Protein AF-A0A8T6WKJ9-F1 (afdb_monomer)

Solvent-accessible surface area (backbone atoms only — not comparable to full-atom values): 6760 Å² total; per-residue (Å²): 108,43,67,58,56,57,62,33,67,83,45,94,56,32,19,54,50,51,50,52,50,39,47,75,71,76,42,53,68,68,57,49,19,66,74,45,70,45,56,53,70,58,52,50,31,31,44,68,59,74,44,85,86,67,56,70,67,55,54,50,38,53,44,54,37,44,31,46,75,72,66,48,67,86,74,45,65,45,78,47,57,36,43,56,77,60,51,76,73,53,68,67,54,47,80,55,96,92,37,70,30,39,49,45,83,42,72,26,91,50,72,67,62,51,74,108

Nearest PDB structures (foldseek):
  3zkc-assembly1_B  TM=9.471E-01  e=1.245E-01  Bacillus subtilis subsp. subtilis str. 168
  3zkc-assembly1_A  TM=9.322E-01  e=1.871E-01  Bacillus subtilis subsp. subtilis str. 168
  3qq6-assembly1_A  TM=8.229E-01  e=1.046E-01  Bacillus subtilis
  6h4c-assembly1_D  TM=7.882E-01  e=1.011E+00  Staphylococcus aureus
  2o38-assembly1_A  TM=7.542E-01  e=2.033E+00  Rhodopseudomonas palustris CGA009

Structure (mmCIF, N/CA/C/O backbone):
data_AF-A0A8T6WKJ9-F1
#
_entry.id   AF-A0A8T6WKJ9-F1
#
loop_
_atom_site.group_PDB
_atom_site.id
_atom_site.type_symbol
_atom_site.label_atom_id
_atom_site.label_alt_id
_atom_site.label_comp_id
_atom_site.label_asym_id
_atom_site.label_entity_id
_atom_site.label_seq_id
_atom_site.pdbx_PDB_ins_code
_atom_site.Cartn_x
_atom_site.Cartn_y
_atom_site.Cartn_z
_atom_site.occupancy
_atom_site.B_iso_or_equiv
_atom_site.auth_seq_id
_atom_site.auth_comp_id
_atom_site.auth_asym_id
_atom_site.auth_atom_id
_atom_site.pdbx_PDB_model_num
ATOM 1 N N . MET A 1 1 ? -7.556 8.147 -4.471 1.00 85.75 1 MET A N 1
ATOM 2 C CA . MET A 1 1 ? -7.350 8.474 -3.043 1.00 85.75 1 MET A CA 1
ATOM 3 C C . MET A 1 1 ? -6.010 7.949 -2.550 1.00 85.75 1 MET A C 1
ATOM 5 O O . MET A 1 1 ? -5.334 8.668 -1.827 1.00 85.75 1 MET A O 1
ATOM 9 N N . TRP A 1 2 ? -5.566 6.763 -2.982 1.00 91.75 2 TRP A N 1
ATOM 10 C CA . TRP A 1 2 ? -4.287 6.174 -2.560 1.00 91.75 2 TRP A CA 1
ATOM 11 C C . TRP A 1 2 ? -3.055 7.071 -2.795 1.00 91.75 2 TRP A C 1
ATOM 13 O O . TRP A 1 2 ? -2.131 7.050 -1.986 1.00 91.75 2 TRP A O 1
ATOM 23 N N . LEU A 1 3 ? -3.033 7.865 -3.877 1.00 90.00 3 LEU A N 1
ATOM 24 C CA . LEU A 1 3 ? -1.946 8.815 -4.162 1.00 90.00 3 LEU A CA 1
ATOM 25 C C . LEU A 1 3 ? -1.867 9.932 -3.121 1.00 90.00 3 LEU A C 1
ATOM 27 O O . LEU A 1 3 ? -0.773 10.280 -2.692 1.00 90.00 3 LEU A O 1
ATOM 31 N N . GLU A 1 4 ? -3.012 10.480 -2.713 1.00 91.12 4 GLU A N 1
ATOM 32 C CA . GLU A 1 4 ? -3.063 11.504 -1.667 1.00 91.12 4 GLU A CA 1
ATOM 33 C C . GLU A 1 4 ? -2.629 10.903 -0.331 1.00 91.12 4 GLU A C 1
ATOM 35 O O . GLU A 1 4 ? -1.714 11.420 0.302 1.00 91.12 4 GLU A O 1
ATOM 40 N N . LEU A 1 5 ? -3.151 9.727 0.025 1.00 92.88 5 LEU A N 1
ATOM 41 C CA . LEU A 1 5 ? -2.745 9.024 1.241 1.00 92.88 5 LEU A CA 1
ATOM 42 C C . LEU A 1 5 ? -1.228 8.742 1.282 1.00 92.88 5 LEU A C 1
ATOM 44 O O . LEU A 1 5 ? -0.598 8.884 2.328 1.00 92.88 5 LEU A O 1
ATOM 48 N N . LEU A 1 6 ? -0.622 8.394 0.140 1.00 91.75 6 LEU A N 1
ATOM 49 C CA . LEU A 1 6 ? 0.828 8.215 0.024 1.00 91.75 6 LEU A CA 1
ATOM 50 C C . LEU A 1 6 ? 1.597 9.532 0.205 1.00 91.75 6 LEU A C 1
ATOM 52 O O . LEU A 1 6 ? 2.641 9.533 0.845 1.00 91.75 6 LEU A O 1
ATOM 56 N N . LYS A 1 7 ? 1.103 10.660 -0.318 1.00 90.38 7 LYS A N 1
ATOM 57 C CA . LYS A 1 7 ? 1.730 11.975 -0.084 1.00 90.38 7 LYS A CA 1
ATOM 58 C C . LYS A 1 7 ? 1.700 12.349 1.400 1.00 90.38 7 LYS A C 1
ATOM 60 O O . LYS A 1 7 ? 2.698 12.825 1.936 1.00 90.38 7 LYS A O 1
ATOM 65 N N . TYR A 1 8 ? 0.581 12.084 2.073 1.00 90.06 8 TYR A N 1
ATOM 66 C CA . TYR A 1 8 ? 0.409 12.368 3.497 1.00 90.06 8 TYR A CA 1
ATOM 67 C C . TYR A 1 8 ? 1.243 11.465 4.409 1.00 90.06 8 TYR A C 1
ATOM 69 O O . TYR A 1 8 ? 1.439 11.826 5.568 1.00 90.06 8 TYR A O 1
ATOM 77 N N . SER A 1 9 ? 1.807 10.353 3.920 1.00 87.38 9 SER A N 1
ATOM 78 C CA . SER A 1 9 ? 2.663 9.483 4.741 1.00 87.38 9 SER A CA 1
ATOM 79 C C . SER A 1 9 ? 3.963 10.148 5.205 1.00 87.38 9 SER A C 1
ATOM 81 O O . SER A 1 9 ? 4.653 9.596 6.053 1.00 87.38 9 SER A O 1
ATOM 83 N N . LEU A 1 10 ? 4.323 11.301 4.633 1.00 83.31 10 LEU A N 1
ATOM 84 C CA . LEU A 1 10 ? 5.471 12.121 5.040 1.00 83.31 10 LEU A CA 1
ATOM 85 C C . LEU A 1 10 ? 5.072 13.285 5.965 1.00 83.31 10 LEU A C 1
ATOM 87 O O . LEU A 1 10 ? 5.918 14.093 6.339 1.00 83.31 10 LEU A O 1
ATOM 91 N N . SER A 1 11 ? 3.786 13.394 6.302 1.00 84.00 11 SER A N 1
ATOM 92 C CA . SER A 1 11 ? 3.219 14.468 7.117 1.00 84.00 11 SER A CA 1
ATOM 93 C C . SER A 1 11 ? 2.813 13.967 8.500 1.00 84.00 11 SER A C 1
ATOM 95 O O . SER A 1 11 ? 2.544 12.782 8.697 1.00 84.00 11 SER A O 1
ATOM 97 N N . GLU A 1 12 ? 2.679 14.886 9.454 1.00 82.06 12 GLU A N 1
ATOM 98 C CA . GLU A 1 12 ? 2.176 14.557 10.793 1.00 82.06 12 GLU A CA 1
ATOM 99 C C . GLU A 1 12 ? 0.685 14.177 10.822 1.00 82.06 12 GLU A C 1
ATOM 101 O O . GLU A 1 12 ? 0.220 13.631 11.818 1.00 82.06 12 GLU A O 1
ATOM 106 N N . ASN A 1 13 ? -0.051 14.422 9.731 1.00 86.56 13 ASN A N 1
ATOM 107 C CA . ASN A 1 13 ? -1.504 14.245 9.653 1.00 86.56 13 ASN A CA 1
ATOM 108 C C . ASN A 1 13 ? -1.920 12.937 8.961 1.00 86.56 13 ASN A C 1
ATOM 110 O O . ASN A 1 13 ? -3.078 12.777 8.578 1.0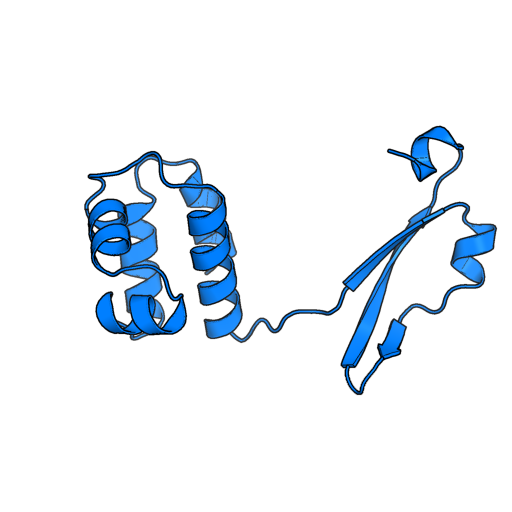0 86.56 13 ASN A O 1
ATOM 114 N N . PHE A 1 14 ? -0.997 11.984 8.792 1.00 92.25 14 PHE A N 1
ATOM 115 C CA . PHE A 1 14 ? -1.291 10.718 8.114 1.00 92.25 14 PHE A CA 1
ATOM 116 C C . PHE A 1 14 ? -2.453 9.945 8.756 1.00 92.25 14 P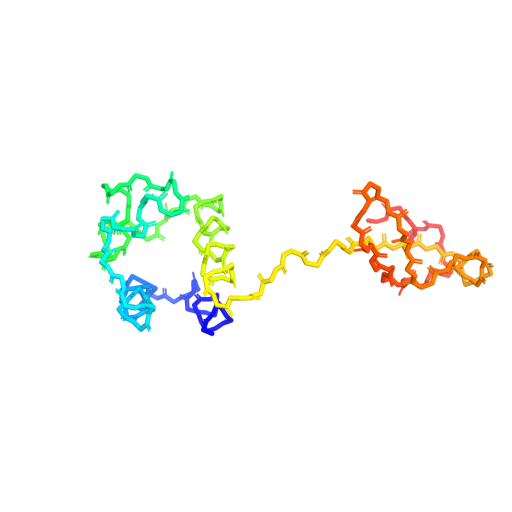HE A C 1
ATOM 118 O O . PHE A 1 14 ? -3.281 9.385 8.041 1.00 92.25 14 PHE A O 1
ATOM 125 N N . GLY A 1 15 ? -2.538 9.918 10.091 1.00 93.31 15 GLY A N 1
ATOM 126 C CA . GLY A 1 15 ? -3.601 9.206 10.803 1.00 93.31 15 GLY A CA 1
ATOM 127 C C . GLY A 1 15 ? -5.001 9.750 10.508 1.00 93.31 15 GLY A C 1
ATOM 128 O O . GLY A 1 15 ? -5.944 8.975 10.329 1.00 93.31 15 GLY A O 1
ATOM 129 N N . GLU A 1 16 ? -5.127 11.073 10.400 1.00 93.38 16 GLU A N 1
ATOM 130 C CA . GLU A 1 16 ? -6.385 11.748 10.074 1.00 93.38 16 GLU A CA 1
ATOM 131 C C . GLU A 1 16 ? -6.786 11.494 8.619 1.00 93.38 16 GLU A C 1
ATOM 133 O O . GLU A 1 16 ? -7.907 11.050 8.364 1.00 93.38 16 GLU A O 1
ATOM 138 N N . GLU A 1 17 ? -5.847 11.638 7.680 1.00 95.31 17 GLU A N 1
ATOM 139 C CA . GLU A 1 17 ? -6.100 11.342 6.264 1.00 95.31 17 GLU A CA 1
ATOM 140 C C . GLU A 1 17 ? -6.468 9.865 6.056 1.00 95.31 17 GLU A C 1
ATOM 142 O O . GLU A 1 17 ? -7.386 9.545 5.300 1.00 95.31 17 GLU A O 1
ATOM 147 N N . LEU A 1 18 ? -5.816 8.938 6.769 1.00 95.69 18 LEU A N 1
ATOM 148 C CA . LEU A 1 18 ? -6.176 7.520 6.737 1.00 95.69 18 LEU A CA 1
ATOM 149 C C . LEU A 1 18 ? -7.615 7.301 7.218 1.00 95.69 18 LEU A C 1
ATOM 151 O O . LEU A 1 18 ? -8.360 6.534 6.606 1.00 95.69 18 LEU A O 1
ATOM 155 N N . LYS A 1 19 ? -8.027 7.978 8.294 1.00 95.62 19 LYS A N 1
ATOM 156 C CA . LYS A 1 19 ? -9.389 7.887 8.831 1.00 95.62 19 LYS A CA 1
ATOM 157 C C . LYS A 1 19 ? -10.424 8.408 7.839 1.00 95.62 19 LYS A C 1
ATOM 159 O O . LYS A 1 19 ? -11.440 7.746 7.625 1.00 95.62 19 LYS A O 1
ATOM 164 N N . GLU A 1 20 ? -10.166 9.556 7.220 1.00 95.69 20 GLU A N 1
ATOM 165 C CA . GLU A 1 20 ? -11.034 10.102 6.177 1.00 95.69 20 GLU A CA 1
ATOM 166 C C . GLU A 1 20 ? -11.100 9.184 4.958 1.00 95.69 20 GLU A C 1
ATOM 168 O O . GLU A 1 20 ? -12.185 8.919 4.444 1.00 95.69 20 GLU A O 1
ATOM 173 N N . CYS A 1 21 ? -9.958 8.652 4.520 1.00 96.50 21 CYS A N 1
ATOM 174 C C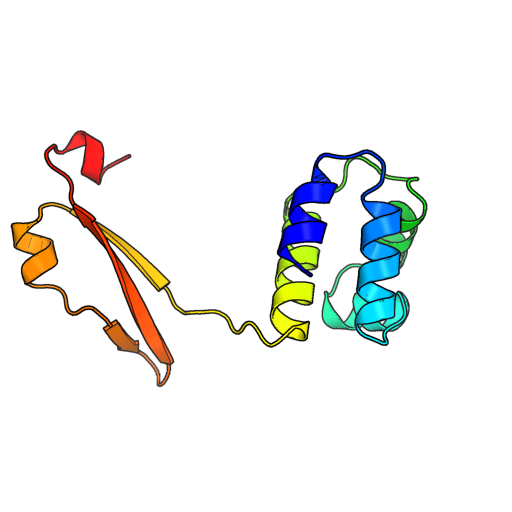A . CYS A 1 21 ? -9.878 7.719 3.405 1.00 96.50 21 CYS A CA 1
ATOM 175 C C . CYS A 1 21 ? -10.729 6.467 3.662 1.00 96.50 21 CYS A C 1
ATOM 177 O O . CYS A 1 21 ? -11.504 6.069 2.795 1.00 96.50 21 CYS A O 1
ATOM 179 N N . ILE A 1 22 ? -10.633 5.877 4.858 1.00 96.88 22 ILE A N 1
ATOM 180 C CA . ILE A 1 22 ? -11.458 4.731 5.274 1.00 96.88 22 ILE A CA 1
ATOM 181 C C . ILE A 1 22 ? -12.952 5.098 5.243 1.00 96.88 22 ILE A C 1
ATOM 183 O O . ILE A 1 22 ? -13.758 4.340 4.704 1.00 96.88 22 ILE A O 1
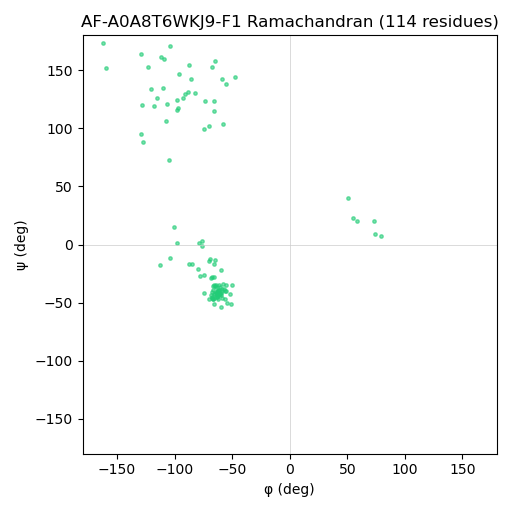ATOM 187 N N . GLY A 1 23 ? -13.318 6.285 5.738 1.00 96.75 23 GLY A N 1
ATOM 188 C CA . GLY A 1 23 ? -14.699 6.774 5.703 1.00 96.75 23 GLY A CA 1
ATOM 189 C C . GLY A 1 23 ? -15.235 7.000 4.285 1.00 96.75 23 GLY A C 1
ATOM 190 O O . GLY A 1 23 ? -16.367 6.623 3.989 1.00 96.75 23 GLY A O 1
ATOM 191 N N . ARG A 1 24 ? -14.420 7.550 3.376 1.00 96.38 24 ARG A N 1
ATOM 192 C CA . ARG A 1 24 ? -14.768 7.739 1.953 1.00 96.38 24 ARG A CA 1
ATOM 193 C C . ARG A 1 24 ? -14.950 6.410 1.211 1.00 96.38 24 ARG A C 1
ATOM 195 O O . ARG A 1 24 ? -15.738 6.354 0.274 1.00 96.38 24 ARG A O 1
ATOM 202 N N . LEU A 1 25 ? -14.276 5.345 1.652 1.00 95.12 25 LEU A N 1
ATOM 203 C CA . LEU A 1 25 ? -14.500 3.971 1.179 1.00 95.12 25 LEU A CA 1
ATOM 204 C C . LEU A 1 25 ? -15.775 3.331 1.767 1.00 95.12 25 LEU A C 1
ATOM 206 O O . LEU A 1 25 ? -16.088 2.191 1.437 1.00 95.12 25 LEU A O 1
ATOM 210 N N . GLY A 1 26 ? -16.514 4.039 2.631 1.00 96.25 26 GLY A N 1
ATOM 211 C CA . GLY A 1 26 ? -17.726 3.533 3.279 1.00 96.25 26 GLY A CA 1
ATOM 212 C C . GLY A 1 26 ? -17.452 2.491 4.365 1.00 96.25 26 GLY A C 1
ATOM 213 O O . GLY A 1 26 ? -18.349 1.726 4.707 1.00 96.25 26 GLY A O 1
ATOM 214 N N . MET A 1 27 ? -16.224 2.449 4.887 1.00 96.94 27 MET A N 1
ATOM 215 C CA . MET A 1 27 ? -15.774 1.452 5.854 1.00 96.94 27 MET A CA 1
ATOM 216 C C . MET A 1 27 ? -15.509 2.080 7.223 1.00 96.94 27 MET A C 1
ATOM 218 O O . MET A 1 27 ? -15.280 3.281 7.363 1.00 96.94 27 MET A O 1
ATOM 222 N N . ASN A 1 28 ? -15.473 1.247 8.256 1.00 97.12 28 ASN A N 1
ATOM 223 C CA . ASN A 1 28 ? -14.906 1.578 9.559 1.00 97.12 28 ASN A CA 1
ATOM 224 C C . ASN A 1 28 ? -13.528 0.910 9.760 1.00 97.12 28 ASN A C 1
ATOM 226 O O . ASN A 1 28 ? -13.106 0.045 8.992 1.00 97.12 28 ASN A O 1
ATOM 230 N N . ILE A 1 29 ? -12.811 1.284 10.830 1.00 96.75 29 ILE A N 1
ATOM 231 C CA . ILE A 1 29 ? -11.468 0.743 11.138 1.00 96.75 29 ILE A CA 1
ATOM 232 C C . ILE A 1 29 ? -11.481 -0.784 11.288 1.00 96.75 29 ILE A C 1
ATOM 234 O O . ILE A 1 29 ? -10.507 -1.451 10.935 1.00 96.75 29 ILE A O 1
ATOM 238 N N . LYS A 1 30 ? -12.570 -1.359 11.810 1.00 96.88 30 LYS A N 1
ATOM 239 C CA . LYS A 1 30 ? -12.681 -2.808 11.979 1.00 96.88 30 LYS A CA 1
ATOM 240 C C . LYS A 1 30 ? -12.750 -3.513 10.622 1.00 96.88 30 LYS A C 1
ATOM 242 O O . LYS A 1 30 ? -12.022 -4.482 10.442 1.00 96.88 30 LYS A O 1
ATOM 247 N N . GLU A 1 31 ? -13.565 -3.021 9.701 1.00 97.81 31 GLU A N 1
ATOM 248 C CA . GLU A 1 31 ? -13.685 -3.574 8.346 1.00 97.81 31 GLU A CA 1
ATOM 249 C C . GLU A 1 31 ? -12.377 -3.388 7.571 1.00 97.81 31 GLU A C 1
ATOM 251 O O . GLU A 1 31 ? -11.873 -4.322 6.953 1.00 97.81 31 GLU A O 1
ATOM 256 N N . PHE A 1 32 ? -11.752 -2.212 7.679 1.00 97.88 32 PHE A N 1
ATOM 257 C CA . PHE A 1 32 ? -10.470 -1.960 7.023 1.00 97.88 32 PHE A CA 1
ATOM 258 C C . PHE A 1 32 ? -9.346 -2.852 7.569 1.00 97.88 32 PHE A C 1
ATOM 260 O O . PHE A 1 32 ? -8.473 -3.290 6.822 1.00 97.88 32 PHE A O 1
ATOM 267 N N . SER A 1 33 ? -9.358 -3.161 8.868 1.00 97.94 33 SER A N 1
ATOM 268 C CA . SER A 1 33 ? -8.435 -4.125 9.482 1.00 97.94 33 SER A CA 1
ATOM 269 C C . SER A 1 33 ? -8.565 -5.518 8.871 1.00 97.94 33 SER A C 1
ATOM 271 O O . SER A 1 33 ? -7.556 -6.172 8.612 1.00 97.94 33 SER A O 1
ATOM 273 N N . GLU A 1 34 ? -9.795 -5.957 8.617 1.00 97.25 34 GLU A N 1
ATOM 274 C CA . GLU A 1 34 ? -10.089 -7.260 8.021 1.00 97.25 34 GLU A CA 1
ATOM 275 C C . GLU A 1 34 ? -9.622 -7.300 6.552 1.00 97.25 34 GLU A C 1
ATOM 277 O O . GLU A 1 34 ? -8.916 -8.231 6.161 1.00 97.25 34 GLU A O 1
ATOM 282 N N . GLU A 1 35 ? -9.877 -6.236 5.784 1.00 95.31 35 GLU A N 1
ATOM 283 C CA . GLU A 1 35 ? -9.433 -6.106 4.386 1.00 95.31 35 GLU A CA 1
ATOM 284 C C . GLU A 1 35 ? -7.912 -5.976 4.216 1.00 95.31 35 GLU A C 1
ATOM 286 O O . GLU A 1 35 ? -7.313 -6.548 3.298 1.00 95.31 35 GLU A O 1
ATOM 291 N N . SER A 1 36 ? -7.262 -5.209 5.092 1.00 95.81 36 SER A N 1
ATOM 292 C CA . SER A 1 36 ? -5.815 -4.955 5.026 1.00 95.81 36 SER A CA 1
ATOM 293 C C . SER A 1 36 ? -4.976 -6.032 5.707 1.00 95.81 36 SER A C 1
ATOM 295 O O . SER A 1 36 ? -3.769 -6.107 5.473 1.00 95.81 36 SER A O 1
ATOM 297 N N . ARG A 1 37 ? -5.598 -6.864 6.555 1.00 95.94 37 ARG A N 1
ATOM 298 C CA . ARG A 1 37 ? -4.936 -7.803 7.478 1.00 95.94 37 ARG A CA 1
ATOM 299 C C . ARG A 1 37 ? -3.973 -7.124 8.460 1.00 95.94 37 ARG A C 1
ATOM 301 O O . ARG A 1 37 ? -3.109 -7.783 9.040 1.00 95.94 37 ARG A O 1
ATOM 308 N N . ILE A 1 38 ? -4.133 -5.820 8.677 1.00 96.81 38 ILE A N 1
ATOM 309 C CA . ILE A 1 38 ? -3.400 -5.064 9.693 1.00 96.81 38 ILE A CA 1
ATOM 310 C C . ILE A 1 38 ? -4.188 -5.156 11.003 1.00 96.81 38 ILE A C 1
ATOM 312 O O . ILE A 1 38 ? -5.392 -4.896 10.989 1.00 96.81 38 ILE A O 1
ATOM 316 N N . PRO A 1 39 ? -3.562 -5.482 12.150 1.00 96.56 39 PRO A N 1
ATOM 317 C CA . PRO A 1 39 ? -4.266 -5.542 13.428 1.00 96.56 39 PRO A CA 1
ATOM 318 C C . PRO A 1 39 ? -4.994 -4.234 13.766 1.00 96.56 39 PRO A C 1
ATOM 320 O O . PRO A 1 39 ? -4.429 -3.148 13.624 1.00 96.56 39 PRO A O 1
ATOM 323 N N . LYS A 1 40 ? -6.224 -4.332 14.294 1.00 96.50 40 LYS A N 1
ATOM 324 C CA . LYS A 1 40 ? -7.022 -3.161 14.716 1.00 96.50 40 LYS A CA 1
ATOM 325 C C . LYS A 1 40 ? -6.247 -2.245 15.653 1.00 96.50 40 LYS A C 1
ATOM 327 O O . LYS A 1 40 ? -6.288 -1.037 15.480 1.00 96.50 40 LYS A O 1
ATOM 332 N N . SER A 1 41 ? -5.523 -2.813 16.618 1.00 94.69 41 SER A N 1
ATOM 333 C CA . SER A 1 41 ? -4.705 -2.046 17.563 1.00 94.69 41 SER A CA 1
ATOM 334 C C . SER A 1 41 ? -3.649 -1.194 16.859 1.00 94.69 41 SER A C 1
ATOM 336 O O . SER A 1 41 ? -3.461 -0.043 17.230 1.00 94.69 41 SER A O 1
ATOM 338 N N . THR A 1 42 ? -3.005 -1.719 15.815 1.00 94.88 42 THR A N 1
ATOM 339 C CA . THR A 1 42 ? -2.051 -0.966 14.993 1.00 94.88 42 THR A CA 1
ATOM 340 C C . THR A 1 42 ? -2.747 0.161 14.235 1.00 94.88 42 THR A C 1
ATOM 342 O O . THR A 1 42 ? -2.276 1.291 14.266 1.00 94.88 42 THR A O 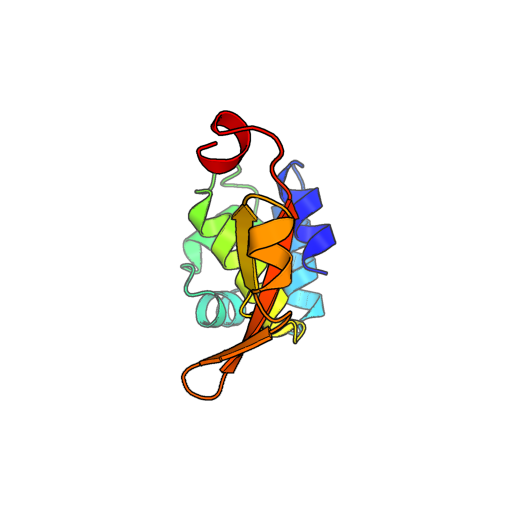1
ATOM 345 N N . LEU A 1 43 ? -3.894 -0.107 13.603 1.00 95.88 43 LEU A N 1
ATOM 346 C CA . LEU A 1 43 ? -4.643 0.931 12.885 1.00 95.88 43 LEU A CA 1
ATOM 347 C C . LEU A 1 43 ? -5.147 2.037 13.815 1.00 95.88 43 LEU A C 1
ATOM 349 O O . LEU A 1 43 ? -5.050 3.205 13.460 1.00 95.88 43 LEU A O 1
ATOM 353 N N . TYR A 1 44 ? -5.637 1.692 15.009 1.00 94.69 44 TYR A N 1
ATOM 354 C CA . TYR A 1 44 ? -6.046 2.686 16.001 1.00 94.69 44 TYR A CA 1
ATOM 355 C C . TYR A 1 44 ? -4.876 3.565 16.443 1.00 94.69 44 TYR A C 1
ATOM 357 O O . TYR A 1 44 ? -5.037 4.776 16.480 1.00 94.69 44 TYR A O 1
ATOM 365 N N . LYS A 1 45 ? -3.692 2.998 16.700 1.00 93.12 45 LYS A N 1
ATOM 366 C CA . LYS A 1 45 ? -2.507 3.796 17.056 1.00 93.12 45 LYS A CA 1
ATOM 367 C C . LYS A 1 45 ? -2.081 4.758 15.949 1.00 93.12 45 LYS A C 1
ATOM 369 O O . LYS A 1 45 ? -1.728 5.897 16.238 1.00 93.12 45 LYS A O 1
ATOM 374 N N . ILE A 1 46 ? -2.143 4.312 14.693 1.00 93.81 46 ILE A N 1
ATOM 375 C CA . ILE A 1 46 ? -1.834 5.151 13.528 1.00 93.81 46 ILE A CA 1
ATOM 376 C C . ILE A 1 46 ? -2.868 6.276 13.400 1.00 93.81 46 ILE A C 1
ATOM 378 O O . ILE A 1 46 ? -2.500 7.440 13.317 1.00 93.81 46 ILE A O 1
ATOM 382 N N . VAL A 1 47 ? -4.164 5.946 13.422 1.00 93.50 47 VAL A N 1
ATOM 383 C CA . VAL A 1 47 ? -5.257 6.920 13.251 1.00 93.50 47 VAL A CA 1
ATOM 384 C C . VAL A 1 47 ? -5.331 7.922 14.406 1.00 93.50 47 VAL A C 1
ATOM 386 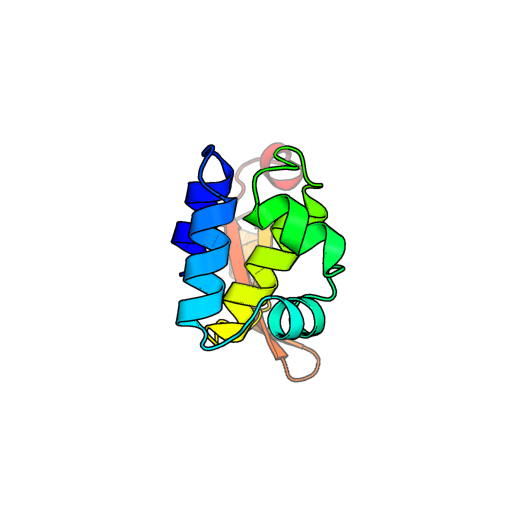O O . VAL A 1 47 ? -5.646 9.088 14.187 1.00 93.50 47 VAL A O 1
ATOM 389 N N . SER A 1 48 ? -5.021 7.494 15.629 1.00 89.88 48 SER A N 1
ATOM 390 C CA . SER A 1 48 ? -4.948 8.368 16.805 1.00 89.88 48 SER A CA 1
ATOM 391 C C . SER A 1 48 ? -3.644 9.176 16.885 1.00 89.88 48 SER A C 1
ATOM 393 O O . SER A 1 48 ? -3.456 9.904 17.855 1.00 89.88 48 SER A O 1
ATOM 395 N N . ASN A 1 49 ? -2.738 9.050 15.904 1.00 82.31 49 ASN A N 1
ATOM 396 C CA . ASN A 1 49 ? -1.393 9.643 15.907 1.00 82.31 49 ASN A CA 1
ATOM 397 C C . ASN A 1 49 ? -0.536 9.267 17.140 1.00 82.31 49 ASN A C 1
ATOM 399 O O . ASN A 1 49 ? 0.417 9.970 17.476 1.00 82.31 49 ASN A O 1
ATOM 403 N N . GLU A 1 50 ? -0.840 8.145 17.803 1.00 79.12 50 GLU A N 1
ATOM 404 C CA . GLU A 1 50 ? -0.052 7.603 18.922 1.00 79.12 50 GLU A CA 1
ATOM 405 C C . GLU A 1 50 ? 1.253 6.952 18.438 1.00 79.12 50 GLU A C 1
ATOM 407 O O . GLU A 1 50 ? 2.233 6.886 19.178 1.00 79.12 50 GLU A O 1
ATOM 412 N N . GLU A 1 51 ? 1.278 6.471 17.192 1.00 74.56 51 GLU A N 1
ATOM 413 C CA . GLU A 1 51 ? 2.426 5.796 16.582 1.00 74.56 51 GLU A CA 1
ATOM 414 C C . GLU A 1 51 ? 2.743 6.421 15.217 1.00 74.56 51 GLU A C 1
ATOM 416 O O . GLU A 1 51 ? 2.154 6.060 14.198 1.00 74.56 51 GLU A O 1
ATOM 421 N N . LYS A 1 52 ? 3.683 7.378 15.208 1.00 69.31 52 LYS A N 1
ATOM 422 C CA . LYS A 1 52 ? 4.163 8.048 13.983 1.00 69.31 52 LYS A CA 1
ATOM 423 C C . LYS A 1 52 ? 5.151 7.188 13.179 1.00 69.31 52 LYS A C 1
ATOM 425 O O . LYS A 1 52 ? 5.211 7.317 11.962 1.00 69.31 52 LYS A O 1
ATOM 430 N N . ASP A 1 53 ? 5.870 6.282 13.844 1.00 78.25 53 ASP A N 1
ATOM 431 C CA . ASP A 1 53 ? 6.877 5.396 13.241 1.00 78.25 53 ASP A CA 1
ATOM 432 C C . ASP A 1 53 ? 6.354 3.958 13.113 1.00 78.25 53 ASP A C 1
ATOM 434 O O . ASP A 1 53 ? 6.744 3.039 13.835 1.00 78.25 53 ASP A O 1
ATOM 438 N N . PHE A 1 54 ? 5.441 3.745 12.168 1.00 86.50 54 PHE A N 1
ATOM 439 C CA . PHE A 1 54 ? 5.005 2.401 11.794 1.00 86.50 54 PHE A CA 1
ATOM 440 C C . PHE A 1 54 ? 5.913 1.812 10.707 1.00 86.50 54 PHE A C 1
ATOM 442 O O . PHE A 1 54 ? 6.544 2.503 9.908 1.00 86.50 54 PHE A O 1
ATOM 449 N N . ARG A 1 55 ? 5.975 0.478 10.642 1.00 90.44 55 ARG A N 1
ATOM 450 C CA . ARG A 1 55 ? 6.833 -0.226 9.676 1.00 90.44 55 ARG A CA 1
ATOM 451 C C . ARG A 1 55 ? 6.473 0.153 8.237 1.00 90.44 55 ARG A C 1
ATOM 453 O O . ARG A 1 55 ? 5.299 0.161 7.867 1.00 90.44 55 ARG A O 1
ATOM 460 N N . ARG A 1 56 ? 7.484 0.282 7.368 1.00 90.56 56 ARG A N 1
ATOM 461 C CA . ARG A 1 56 ? 7.305 0.435 5.907 1.00 90.56 56 ARG A CA 1
ATOM 462 C C . ARG A 1 56 ? 6.376 -0.631 5.309 1.00 90.56 56 ARG A C 1
ATOM 464 O O . ARG A 1 56 ? 5.621 -0.348 4.384 1.00 90.56 56 ARG A O 1
ATOM 471 N N . SER A 1 57 ? 6.411 -1.858 5.834 1.00 92.81 57 SER A N 1
ATOM 472 C CA . SER A 1 57 ? 5.508 -2.933 5.408 1.00 92.81 57 SER A CA 1
ATOM 473 C C . SER A 1 57 ? 4.039 -2.625 5.708 1.00 92.81 57 SER A C 1
ATOM 475 O O . SER A 1 57 ? 3.184 -2.949 4.891 1.00 92.81 57 SER A O 1
ATOM 477 N N . THR A 1 58 ? 3.747 -1.977 6.840 1.00 95.06 58 THR A N 1
ATOM 478 C CA . THR A 1 58 ? 2.396 -1.535 7.212 1.00 95.06 58 THR A CA 1
ATOM 479 C C . THR A 1 58 ? 1.926 -0.427 6.278 1.00 95.06 58 THR A C 1
ATOM 481 O O . THR A 1 58 ? 0.826 -0.530 5.747 1.00 95.06 58 THR A O 1
ATOM 484 N N . LEU A 1 59 ? 2.780 0.567 5.980 1.00 94.50 59 LEU A N 1
ATOM 485 C CA . LEU A 1 59 ? 2.467 1.595 4.977 1.00 94.50 59 LEU A CA 1
ATOM 486 C C . LEU A 1 59 ? 2.094 0.954 3.638 1.00 94.50 59 LEU A C 1
ATOM 488 O O . LEU A 1 59 ? 1.044 1.246 3.074 1.00 94.50 59 LEU A O 1
ATOM 492 N N . LYS A 1 60 ? 2.938 0.033 3.155 1.00 93.81 60 LYS A N 1
ATOM 493 C CA . LYS A 1 60 ? 2.693 -0.688 1.904 1.00 93.81 60 LYS A CA 1
ATOM 494 C C . LYS A 1 60 ? 1.345 -1.413 1.934 1.00 93.81 60 LYS A C 1
ATOM 496 O O . LYS A 1 60 ? 0.585 -1.287 0.985 1.00 93.81 60 LYS A O 1
ATOM 501 N N . GLN A 1 61 ? 1.030 -2.134 3.011 1.00 95.69 61 GLN A N 1
ATOM 502 C CA . GLN A 1 61 ? -0.254 -2.833 3.146 1.00 95.69 61 GLN A CA 1
ATOM 503 C C . GLN A 1 61 ? -1.450 -1.877 3.117 1.00 95.69 61 GLN A C 1
ATOM 505 O O . GLN A 1 61 ? -2.432 -2.178 2.441 1.00 95.69 61 GLN A O 1
ATOM 510 N N . ILE A 1 62 ? -1.366 -0.725 3.791 1.00 96.00 62 ILE A N 1
ATOM 511 C CA . ILE A 1 62 ? -2.414 0.306 3.761 1.00 96.00 62 ILE A CA 1
ATOM 512 C C . ILE A 1 62 ? -2.632 0.785 2.323 1.00 96.00 62 ILE A C 1
ATOM 514 O O . ILE A 1 62 ? -3.752 0.716 1.820 1.00 96.00 62 ILE A O 1
ATOM 518 N N . ILE A 1 63 ? -1.566 1.218 1.643 1.00 95.44 63 ILE A N 1
ATOM 519 C CA . ILE A 1 63 ? -1.653 1.784 0.290 1.00 95.44 63 ILE A CA 1
ATOM 520 C C . ILE A 1 63 ? -2.164 0.753 -0.723 1.00 95.44 63 ILE A C 1
ATOM 522 O O . ILE A 1 63 ? -3.053 1.070 -1.508 1.00 95.44 63 ILE A O 1
ATOM 526 N N . GLU A 1 64 ? -1.654 -0.480 -0.690 1.00 93.38 64 GLU A N 1
ATOM 527 C CA . GLU A 1 64 ? -2.112 -1.560 -1.579 1.00 93.38 64 GLU A CA 1
ATOM 528 C C . GLU A 1 64 ? -3.575 -1.941 -1.314 1.00 93.38 64 GLU A C 1
ATOM 530 O O . GLU A 1 64 ? -4.327 -2.224 -2.245 1.00 93.38 64 GLU A O 1
ATOM 535 N N . THR A 1 65 ? -4.016 -1.901 -0.053 1.00 95.56 65 THR A N 1
ATOM 536 C CA . THR A 1 65 ? -5.422 -2.151 0.292 1.00 95.56 65 THR A CA 1
ATOM 537 C C . THR A 1 65 ? -6.323 -1.051 -0.253 1.00 95.56 65 THR A C 1
ATOM 539 O O . THR A 1 65 ? -7.316 -1.361 -0.903 1.00 95.56 65 THR A O 1
ATOM 542 N N . VAL A 1 66 ? -5.962 0.222 -0.065 1.00 95.31 66 VAL A N 1
ATOM 543 C CA . VAL A 1 66 ? -6.735 1.349 -0.611 1.00 95.31 66 VAL A CA 1
ATOM 544 C C . VAL A 1 66 ? -6.769 1.294 -2.137 1.00 95.31 66 VAL A C 1
ATOM 546 O O . VAL A 1 66 ? -7.850 1.372 -2.706 1.00 95.31 66 VAL A O 1
ATOM 549 N N . LYS A 1 67 ? -5.630 1.072 -2.808 1.00 92.81 67 LYS A N 1
ATOM 550 C CA . LYS A 1 67 ? -5.579 0.879 -4.270 1.00 92.81 67 LYS A CA 1
ATOM 551 C C . LYS A 1 67 ? -6.567 -0.184 -4.742 1.00 92.81 67 LYS A C 1
ATOM 553 O O . LYS A 1 67 ? -7.367 0.078 -5.637 1.00 92.81 67 LYS A O 1
ATOM 558 N N . ARG A 1 68 ? -6.524 -1.362 -4.113 1.00 91.88 68 ARG A N 1
ATOM 559 C CA . ARG A 1 68 ? -7.396 -2.490 -4.450 1.00 91.88 68 ARG A CA 1
ATOM 560 C C . ARG A 1 68 ? -8.873 -2.147 -4.248 1.00 91.88 68 ARG A C 1
ATOM 562 O O . ARG A 1 68 ? -9.683 -2.466 -5.111 1.00 91.88 68 ARG A O 1
ATOM 569 N N . LEU A 1 69 ? -9.215 -1.489 -3.138 1.00 91.75 69 LEU A N 1
ATOM 570 C CA . LEU A 1 69 ? -10.586 -1.065 -2.826 1.00 91.75 69 LEU A CA 1
ATOM 571 C C . LEU A 1 69 ? -11.093 0.038 -3.768 1.00 91.75 69 LEU A C 1
ATOM 573 O O . LEU A 1 69 ? -12.279 0.084 -4.071 1.00 91.75 69 LEU A O 1
ATOM 577 N N . GLU A 1 70 ? -10.199 0.873 -4.298 1.00 89.88 70 GLU A N 1
ATOM 578 C CA . GLU A 1 70 ? -10.500 1.842 -5.361 1.00 89.88 70 GLU A CA 1
ATOM 579 C C . GLU A 1 70 ? -10.633 1.198 -6.757 1.00 89.88 70 GLU A C 1
ATOM 581 O O . GLU A 1 70 ? -10.828 1.900 -7.748 1.00 89.88 70 GLU A O 1
ATOM 586 N N . GLY A 1 71 ? -10.526 -0.131 -6.863 1.00 84.44 71 GLY A N 1
ATOM 587 C CA . GLY A 1 71 ? -10.634 -0.858 -8.128 1.00 84.44 71 GLY A CA 1
ATOM 588 C C . GLY A 1 71 ? -9.367 -0.816 -8.985 1.00 84.44 71 GLY A C 1
ATOM 589 O O . GLY A 1 71 ? -9.377 -1.325 -10.108 1.00 84.44 71 GLY A O 1
ATOM 590 N N . TYR A 1 72 ? -8.259 -0.269 -8.471 1.00 79.62 72 TYR A N 1
ATOM 591 C CA . TYR A 1 72 ? -6.954 -0.443 -9.099 1.00 79.62 72 TYR A CA 1
ATOM 592 C C . TYR A 1 72 ? -6.483 -1.873 -8.822 1.00 79.62 72 TYR A C 1
ATOM 594 O O . TYR A 1 72 ? -6.003 -2.194 -7.734 1.00 79.62 72 TYR A O 1
ATOM 602 N N . GLY A 1 73 ? -6.664 -2.754 -9.806 1.00 65.38 73 GLY A N 1
ATOM 603 C CA . GLY A 1 73 ? -6.088 -4.095 -9.775 1.00 65.38 73 GLY A CA 1
ATOM 604 C C . GLY A 1 73 ? -4.558 -4.050 -9.813 1.00 65.38 73 GLY A C 1
ATOM 605 O O . GLY A 1 73 ? -3.968 -3.079 -10.290 1.00 65.38 73 GLY A O 1
ATOM 606 N N . GLU A 1 74 ? -3.913 -5.118 -9.337 1.00 65.44 74 GLU A N 1
ATOM 607 C CA . GLU A 1 74 ? -2.494 -5.348 -9.613 1.00 65.44 74 GLU A CA 1
ATOM 608 C C . GLU A 1 74 ? -2.306 -5.412 -11.135 1.00 65.44 74 GLU A C 1
ATOM 610 O O . GLU A 1 74 ? -2.657 -6.403 -11.783 1.00 65.44 74 GLU A O 1
ATOM 615 N N . GLU A 1 75 ? -1.770 -4.348 -11.734 1.00 67.69 75 GLU A N 1
ATOM 616 C CA . GLU A 1 75 ? -1.195 -4.473 -13.064 1.00 67.69 75 GLU A CA 1
ATOM 617 C C . GLU A 1 75 ? 0.021 -5.389 -12.918 1.00 67.69 75 GLU A C 1
ATOM 619 O O . GLU A 1 75 ? 0.982 -5.055 -12.222 1.00 67.69 75 GLU A O 1
ATOM 624 N N . ASN A 1 76 ? -0.014 -6.570 -13.537 1.00 78.75 76 ASN A N 1
ATOM 625 C CA . ASN A 1 76 ? 1.181 -7.401 -13.603 1.00 78.75 76 ASN A CA 1
ATOM 626 C C . ASN A 1 76 ? 2.134 -6.674 -14.549 1.00 78.75 76 ASN A C 1
ATOM 628 O O . ASN A 1 76 ? 1.924 -6.680 -15.757 1.00 78.75 76 ASN A O 1
ATOM 632 N N . VAL A 1 77 ? 3.126 -5.98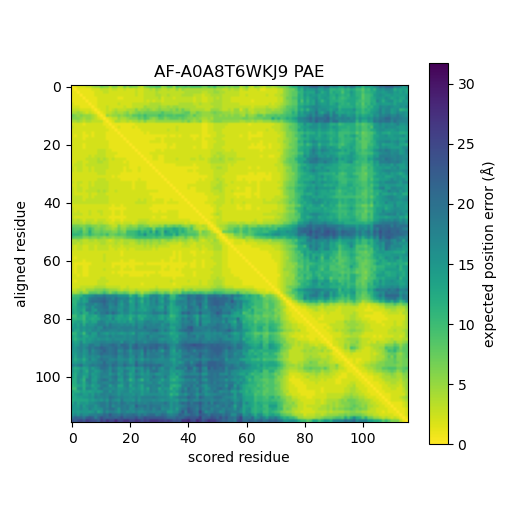4 -14.006 1.00 84.50 77 VAL A N 1
ATOM 633 C CA . VAL A 1 77 ? 4.104 -5.241 -14.796 1.00 84.50 77 VAL A CA 1
ATOM 634 C C . VAL A 1 77 ? 5.483 -5.783 -14.486 1.00 84.50 77 VAL A C 1
ATOM 636 O O . VAL A 1 77 ? 5.835 -5.970 -13.322 1.00 84.50 77 VAL A O 1
ATOM 639 N N . ILE A 1 78 ? 6.263 -6.025 -15.532 1.00 88.38 78 ILE A N 1
ATOM 640 C CA . ILE A 1 78 ? 7.683 -6.341 -15.421 1.00 88.38 78 ILE A CA 1
ATOM 641 C C . ILE A 1 78 ? 8.453 -5.202 -16.075 1.00 88.38 78 ILE A C 1
ATOM 643 O O . ILE A 1 78 ? 8.182 -4.836 -17.218 1.00 88.38 78 ILE A O 1
ATOM 647 N N . GLY A 1 79 ? 9.398 -4.630 -15.333 1.00 91.19 79 GLY A N 1
ATOM 648 C CA . GLY A 1 79 ? 10.399 -3.738 -15.900 1.00 91.19 79 GLY A CA 1
ATOM 649 C C . GLY A 1 79 ? 11.527 -4.554 -16.517 1.00 91.19 79 GLY A C 1
ATOM 650 O O . GLY A 1 79 ? 12.037 -5.461 -15.863 1.00 91.19 79 GLY A O 1
ATOM 651 N N . ILE A 1 80 ? 11.905 -4.245 -17.755 1.00 92.88 80 ILE A N 1
ATOM 652 C CA . ILE A 1 80 ? 13.062 -4.851 -18.420 1.00 92.88 80 ILE A CA 1
ATOM 653 C C . ILE A 1 80 ? 14.057 -3.745 -18.730 1.00 92.88 80 ILE A C 1
ATOM 655 O O . ILE A 1 80 ? 13.740 -2.814 -19.472 1.00 92.88 80 ILE A O 1
ATOM 659 N N . ILE A 1 81 ? 15.248 -3.870 -18.149 1.00 93.56 81 ILE A N 1
ATOM 660 C CA . ILE A 1 81 ? 16.365 -2.958 -18.359 1.00 93.56 81 ILE A CA 1
ATOM 661 C C . ILE A 1 81 ? 17.394 -3.689 -19.216 1.00 93.56 81 ILE A C 1
ATOM 663 O O . ILE A 1 81 ? 18.015 -4.637 -18.748 1.00 93.56 81 ILE A O 1
ATOM 667 N N . THR A 1 82 ? 17.508 -3.322 -20.492 1.00 92.88 82 THR A N 1
ATOM 668 C CA . THR A 1 82 ? 18.508 -3.912 -21.396 1.00 92.88 82 THR A CA 1
ATOM 669 C C . THR A 1 82 ? 18.732 -3.044 -22.632 1.00 92.88 82 THR A C 1
ATOM 671 O O . THR A 1 82 ? 18.025 -2.058 -22.843 1.00 92.88 82 THR A O 1
ATOM 674 N N . THR A 1 83 ? 19.703 -3.393 -23.474 1.00 93.06 83 THR A N 1
ATOM 675 C CA . THR A 1 83 ? 19.924 -2.762 -24.780 1.00 93.06 83 THR A CA 1
ATOM 676 C C . THR A 1 83 ? 18.638 -2.622 -25.605 1.00 93.06 83 THR A C 1
ATOM 678 O O . THR A 1 83 ? 17.779 -3.506 -25.637 1.00 93.06 83 THR A O 1
ATOM 681 N N . ARG A 1 84 ? 18.529 -1.523 -26.366 1.00 91.12 84 ARG A N 1
ATOM 682 C CA . ARG A 1 84 ? 17.377 -1.286 -27.256 1.00 91.12 84 ARG A CA 1
ATOM 683 C C . ARG A 1 84 ? 17.153 -2.429 -28.250 1.00 91.12 84 ARG A C 1
ATOM 685 O O 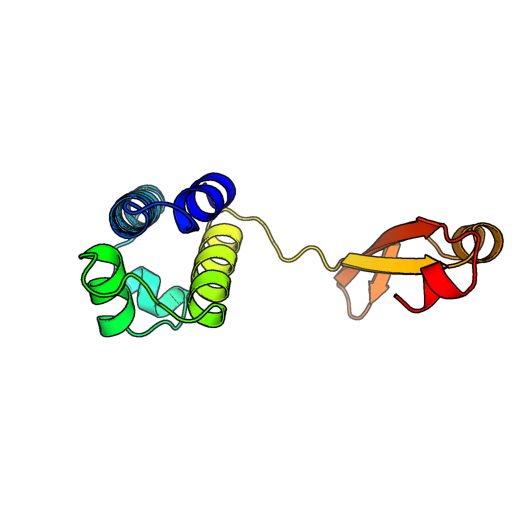. ARG A 1 84 ? 16.018 -2.836 -28.448 1.00 91.12 84 ARG A O 1
ATOM 692 N N . GLY A 1 85 ? 18.232 -2.988 -28.801 1.00 91.88 85 GLY A N 1
ATOM 693 C CA . GLY A 1 85 ? 18.142 -4.112 -29.734 1.00 91.88 85 GLY A CA 1
ATOM 694 C C . GLY A 1 85 ? 17.518 -5.364 -29.114 1.00 91.88 85 GLY A C 1
ATOM 695 O O . GLY A 1 85 ? 16.780 -6.067 -29.794 1.00 91.88 85 GLY A O 1
ATOM 696 N N . ALA A 1 86 ? 17.766 -5.632 -27.827 1.00 90.62 86 ALA A N 1
ATOM 697 C CA . ALA A 1 86 ? 17.105 -6.725 -27.123 1.00 90.62 86 ALA A CA 1
ATOM 698 C C . ALA A 1 86 ? 15.640 -6.387 -26.802 1.00 90.62 86 ALA A C 1
ATOM 700 O O . ALA A 1 86 ? 14.775 -7.232 -27.024 1.00 90.62 86 ALA A O 1
ATOM 701 N N . LEU A 1 87 ? 15.338 -5.159 -26.364 1.00 91.69 87 LEU A N 1
ATOM 702 C CA . LEU A 1 87 ? 13.959 -4.712 -26.110 1.00 91.69 87 LEU A CA 1
ATOM 703 C C . LEU A 1 87 ? 13.070 -4.808 -27.355 1.00 91.69 87 LEU A C 1
ATOM 705 O O . LEU A 1 87 ? 11.941 -5.268 -27.241 1.00 91.69 87 LEU A O 1
ATOM 709 N N . ASP A 1 88 ? 13.598 -4.491 -28.541 1.00 90.75 88 ASP A N 1
ATOM 710 C CA . ASP A 1 88 ? 12.861 -4.603 -29.809 1.00 90.75 88 ASP A CA 1
ATOM 711 C C . ASP A 1 88 ? 12.395 -6.047 -30.104 1.00 90.75 88 ASP A C 1
ATOM 713 O O . ASP A 1 88 ? 11.448 -6.259 -30.866 1.00 90.75 88 ASP A O 1
ATOM 717 N N . THR A 1 89 ? 13.035 -7.055 -29.495 1.00 91.31 89 THR A N 1
ATOM 718 C CA . THR A 1 89 ? 12.630 -8.470 -29.602 1.00 91.31 89 THR A CA 1
ATOM 719 C C . THR A 1 89 ? 11.583 -8.888 -28.570 1.00 91.31 89 THR A C 1
ATOM 721 O O . THR A 1 89 ? 10.932 -9.924 -28.728 1.00 91.31 89 THR A O 1
ATOM 724 N N . VAL A 1 90 ? 11.398 -8.095 -27.515 1.00 85.75 90 VAL A N 1
ATOM 725 C CA . VAL A 1 90 ? 10.473 -8.374 -26.420 1.00 85.75 90 VAL A CA 1
ATOM 726 C C . VAL A 1 90 ? 9.128 -7.713 -26.728 1.00 85.75 90 VAL A C 1
ATOM 728 O O . VAL A 1 90 ? 9.035 -6.523 -27.001 1.00 85.75 90 VAL A O 1
ATOM 731 N N . GLY A 1 91 ? 8.040 -8.484 -26.698 1.00 82.94 91 GLY A N 1
ATOM 732 C CA . GLY A 1 91 ? 6.699 -7.927 -26.890 1.00 82.94 91 GLY A CA 1
ATOM 733 C C . GLY A 1 91 ? 6.270 -7.005 -25.738 1.00 82.94 91 GLY A C 1
ATOM 734 O O . GLY A 1 91 ? 6.642 -7.215 -24.589 1.00 82.94 91 GLY A O 1
ATOM 735 N N . ARG A 1 92 ? 5.390 -6.034 -26.018 1.00 86.44 92 ARG A N 1
ATOM 736 C CA . ARG A 1 92 ? 4.884 -5.054 -25.025 1.00 86.44 92 ARG A CA 1
ATOM 737 C C . ARG A 1 92 ? 4.034 -5.661 -23.899 1.00 86.44 92 ARG A C 1
ATOM 739 O O . ARG A 1 92 ? 3.775 -5.013 -22.884 1.00 86.44 92 ARG A O 1
ATOM 746 N N . SER A 1 93 ? 3.543 -6.884 -24.086 1.00 90.19 93 SER A N 1
ATOM 747 C CA . SER A 1 93 ? 2.797 -7.622 -23.068 1.00 90.19 93 SER A CA 1
ATOM 748 C C . SER A 1 93 ? 2.789 -9.123 -23.339 1.00 90.19 93 SER A C 1
ATOM 750 O O . SER A 1 93 ? 2.769 -9.536 -24.499 1.00 90.19 93 SER A O 1
ATOM 752 N N . PHE A 1 94 ? 2.682 -9.923 -22.281 1.00 90.00 94 PHE A N 1
ATOM 753 C CA . PHE A 1 94 ? 2.595 -11.382 -22.324 1.00 90.00 94 PHE A CA 1
ATOM 754 C C . PHE A 1 94 ? 1.332 -11.891 -21.628 1.00 90.00 94 PHE A C 1
ATOM 756 O O . PHE A 1 94 ? 0.827 -11.260 -20.703 1.00 90.00 94 PHE A O 1
ATOM 763 N N . GLN A 1 95 ? 0.840 -13.058 -22.041 1.00 89.19 95 GLN A N 1
ATOM 764 C CA . GLN A 1 95 ? -0.167 -13.812 -21.292 1.00 89.19 95 GLN A CA 1
ATOM 765 C C . GLN A 1 95 ? 0.539 -14.894 -20.475 1.00 89.19 95 GLN A C 1
ATOM 767 O O . GLN A 1 95 ? 1.141 -15.799 -21.048 1.00 89.19 95 GLN A O 1
ATOM 772 N N . ILE A 1 96 ? 0.471 -14.814 -19.146 1.00 86.44 96 ILE A N 1
ATOM 773 C CA . ILE A 1 96 ? 1.076 -15.795 -18.235 1.00 86.44 96 ILE A CA 1
ATOM 774 C C . ILE A 1 96 ? 0.004 -16.256 -17.252 1.00 86.44 96 ILE A C 1
ATOM 776 O O . ILE A 1 96 ? -0.553 -15.446 -16.516 1.00 86.44 96 ILE A O 1
ATOM 780 N N . ASN A 1 97 ? -0.304 -17.557 -17.233 1.00 85.69 97 ASN A N 1
ATOM 781 C CA . ASN A 1 97 ? -1.307 -18.156 -16.337 1.00 85.69 97 ASN A CA 1
ATOM 782 C C . ASN A 1 97 ? -2.671 -17.430 -16.352 1.00 85.69 97 ASN A C 1
ATOM 784 O O . ASN A 1 97 ? -3.281 -17.214 -15.306 1.00 85.69 97 ASN A O 1
ATOM 788 N N . GLY A 1 98 ? -3.130 -17.008 -17.536 1.00 82.25 98 GLY A N 1
ATOM 789 C CA . GLY A 1 98 ? -4.396 -16.282 -17.703 1.00 82.25 98 GLY A CA 1
ATOM 790 C C . GLY A 1 98 ? -4.371 -14.821 -17.239 1.00 82.25 98 GLY A C 1
ATOM 791 O O . GLY A 1 98 ? -5.423 -14.190 -17.174 1.00 82.25 98 GLY A O 1
ATOM 792 N N . LYS A 1 99 ? -3.194 -14.275 -16.913 1.00 83.31 99 LYS A N 1
ATOM 793 C CA . LYS A 1 99 ? -2.994 -12.863 -16.582 1.00 83.31 99 LYS A CA 1
ATOM 794 C C . LYS A 1 99 ? -2.201 -12.162 -17.683 1.00 83.31 99 LYS A C 1
ATOM 796 O O . LYS A 1 99 ? -1.153 -12.649 -18.109 1.00 83.31 99 LYS A O 1
ATOM 801 N N . THR A 1 100 ? -2.658 -10.975 -18.074 1.00 87.12 100 THR A N 1
ATOM 802 C CA . THR A 1 100 ? -1.868 -10.063 -18.907 1.00 87.12 100 THR A CA 1
ATOM 803 C C . THR A 1 100 ? -0.763 -9.441 -18.061 1.00 87.12 100 THR A C 1
ATOM 805 O O . THR A 1 100 ? -1.048 -8.799 -17.047 1.00 87.12 100 THR A O 1
ATOM 808 N N . VAL A 1 101 ? 0.481 -9.607 -18.499 1.00 90.88 101 VAL A N 1
ATOM 809 C CA . VAL A 1 101 ? 1.667 -8.955 -17.949 1.00 90.88 101 VAL A CA 1
ATOM 810 C C . VAL A 1 101 ? 2.136 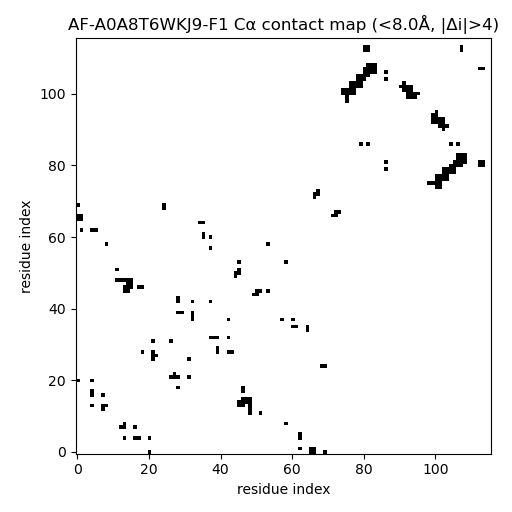-7.885 -18.925 1.00 90.88 101 VAL A C 1
ATOM 812 O O . VAL A 1 101 ? 2.427 -8.204 -20.073 1.00 90.88 101 VAL A O 1
ATOM 815 N N . ARG A 1 102 ? 2.195 -6.622 -18.505 1.00 90.94 102 ARG A N 1
ATOM 816 C CA . ARG A 1 102 ? 2.729 -5.514 -19.305 1.00 90.94 102 ARG A CA 1
ATOM 817 C C . ARG A 1 102 ? 4.242 -5.427 -19.124 1.00 90.94 102 ARG A C 1
ATOM 819 O O . ARG A 1 102 ? 4.750 -5.630 -18.022 1.00 90.94 102 ARG A O 1
ATOM 826 N N . VAL A 1 103 ? 4.948 -5.103 -20.197 1.00 92.31 103 VAL A N 1
ATOM 827 C CA . VAL A 1 103 ? 6.380 -4.817 -20.152 1.00 92.31 103 VAL A CA 1
ATOM 828 C C . VAL A 1 103 ? 6.581 -3.310 -20.110 1.00 92.31 103 VAL A C 1
ATOM 830 O O . VAL A 1 103 ? 6.087 -2.595 -20.980 1.00 92.31 103 VAL A O 1
ATOM 833 N N . ASN A 1 104 ? 7.305 -2.840 -19.098 1.00 92.12 104 ASN A N 1
ATOM 834 C CA . ASN A 1 104 ? 7.872 -1.500 -19.084 1.00 92.12 104 ASN A CA 1
ATOM 835 C C . ASN A 1 104 ? 9.326 -1.594 -19.547 1.00 92.12 104 ASN A C 1
ATOM 837 O O . ASN A 1 104 ? 10.147 -2.257 -18.914 1.00 92.12 104 ASN A O 1
ATOM 841 N N . GLU A 1 105 ? 9.627 -0.942 -20.661 1.00 92.62 105 GLU A N 1
ATOM 842 C CA . GLU A 1 105 ? 10.940 -0.979 -21.298 1.00 92.62 105 GLU A CA 1
ATOM 843 C C . GLU A 1 105 ? 11.826 0.157 -20.774 1.00 92.62 105 GLU A C 1
ATOM 845 O O . GLU A 1 105 ? 11.427 1.324 -20.774 1.00 92.62 105 GLU A O 1
ATOM 850 N N . TYR A 1 106 ? 13.044 -0.185 -20.358 1.00 93.25 106 TYR A N 1
ATOM 851 C CA . TYR A 1 106 ? 14.051 0.749 -19.862 1.00 93.25 106 TYR A CA 1
ATOM 852 C C . TYR A 1 106 ? 15.353 0.526 -20.649 1.00 93.25 106 TYR A C 1
ATOM 854 O O . TYR A 1 106 ? 16.170 -0.312 -20.275 1.00 93.25 106 TYR A O 1
ATOM 862 N N . PRO A 1 107 ? 15.545 1.201 -21.794 1.00 92.50 107 PRO A N 1
ATOM 863 C CA . PRO A 1 107 ? 16.710 0.968 -22.637 1.00 92.50 107 PRO A CA 1
ATOM 864 C C . PRO A 1 107 ? 18.000 1.386 -21.928 1.00 92.50 107 PRO A C 1
ATOM 866 O O . PRO A 1 107 ? 18.145 2.549 -21.559 1.00 92.50 107 PRO A O 1
ATOM 869 N N . ALA A 1 108 ? 18.935 0.449 -21.811 1.00 94.38 108 ALA A N 1
ATOM 870 C CA . ALA A 1 108 ? 20.285 0.674 -21.316 1.00 94.38 108 ALA A CA 1
ATOM 871 C C . ALA A 1 108 ? 21.265 0.887 -22.479 1.00 94.38 108 ALA A C 1
ATOM 873 O O . ALA A 1 108 ? 21.129 0.315 -23.567 1.00 94.38 108 ALA A O 1
ATOM 874 N N . THR A 1 109 ? 22.259 1.731 -22.239 1.00 93.94 109 THR A N 1
ATOM 875 C CA . THR A 1 109 ? 23.362 2.058 -23.148 1.00 93.94 109 THR A CA 1
ATOM 876 C C . THR A 1 109 ? 24.707 1.558 -22.633 1.00 93.94 109 THR A C 1
ATOM 878 O O . THR A 1 109 ? 25.634 1.408 -23.430 1.00 93.94 109 THR A O 1
ATOM 881 N N . THR A 1 110 ? 24.807 1.245 -21.337 1.00 92.44 110 THR A N 1
ATOM 882 C CA . THR A 1 110 ? 25.991 0.627 -20.729 1.00 92.44 110 THR A CA 1
ATOM 883 C C . THR A 1 110 ? 25.626 -0.609 -19.905 1.00 92.44 110 THR A C 1
ATOM 885 O O . THR A 1 110 ? 24.467 -0.825 -19.558 1.00 92.44 110 THR A O 1
ATOM 888 N N . ILE A 1 111 ? 26.627 -1.434 -19.586 1.00 88.44 111 ILE A N 1
ATOM 889 C CA . ILE A 1 111 ? 26.447 -2.625 -18.740 1.00 88.44 111 ILE A CA 1
ATOM 890 C C . ILE A 1 111 ? 26.083 -2.215 -17.307 1.00 88.44 111 ILE A C 1
ATOM 892 O O . ILE A 1 111 ? 25.286 -2.878 -16.652 1.00 88.44 111 ILE A O 1
ATOM 896 N N . GLU A 1 112 ? 26.640 -1.108 -16.820 1.00 90.06 112 GLU A N 1
ATOM 897 C CA . GLU A 1 112 ? 26.347 -0.569 -15.492 1.00 90.06 112 GLU A CA 1
ATOM 898 C C . GLU A 1 112 ? 24.863 -0.220 -15.343 1.00 90.06 112 GLU A C 1
ATOM 900 O O . GLU A 1 112 ? 24.291 -0.449 -14.282 1.00 90.06 112 GLU A O 1
ATOM 905 N N . GLU A 1 113 ? 24.233 0.284 -16.407 1.00 88.19 113 GLU A N 1
ATOM 906 C CA . GLU A 1 113 ? 22.797 0.570 -16.435 1.00 88.19 113 GLU A CA 1
ATOM 907 C C . GLU A 1 113 ? 21.934 -0.705 -16.379 1.00 88.19 113 GLU A C 1
ATOM 909 O O . GLU A 1 113 ? 20.832 -0.647 -15.846 1.00 88.19 113 GLU A O 1
ATOM 914 N N . GLU A 1 114 ? 22.417 -1.857 -16.864 1.00 86.38 114 GLU A N 1
ATOM 915 C CA . GLU A 1 114 ? 21.680 -3.137 -16.816 1.00 86.38 114 GLU A CA 1
ATOM 916 C C . GLU A 1 114 ? 21.744 -3.845 -15.447 1.00 86.38 114 GLU A C 1
ATOM 918 O O . GLU A 1 114 ? 20.907 -4.700 -15.159 1.00 86.38 114 GLU A O 1
ATOM 923 N N . ILE A 1 115 ? 22.734 -3.521 -14.607 1.00 82.19 115 ILE A N 1
ATOM 924 C CA . ILE A 1 115 ? 23.027 -4.231 -13.342 1.00 82.19 115 ILE A CA 1
ATOM 925 C C . ILE A 1 115 ? 22.557 -3.445 -12.099 1.00 82.19 115 ILE A C 1
ATOM 927 O O . ILE A 1 115 ? 22.561 -3.987 -10.991 1.00 82.19 115 ILE A O 1
ATOM 931 N N . MET A 1 116 ? 22.177 -2.176 -12.271 1.00 59.25 116 MET A N 1
ATOM 932 C CA . MET A 1 116 ? 21.924 -1.217 -11.184 1.00 59.25 116 MET A CA 1
ATOM 933 C C . MET A 1 116 ? 20.661 -1.482 -10.355 1.00 59.25 116 MET A C 1
ATOM 935 O O . MET A 1 116 ? 19.615 -1.862 -10.929 1.00 59.25 116 MET A O 1
#

Secondary structure (DSSP, 8-state):
-HHHHHHHTTSTTHHHHHHHHHHHTT--HHHHHHHH---HHHHHHHHTTS-S---HHHHHHHHHHHHHHTT----EEEEEEEEHHHHTTS-SEEEETTEEEEEEEEEESSHHHHH-

Foldseek 3Di:
DLVVLVVCLVDLCSLVVLQVLCVVLVHHLVVLCVQLVPDSVVNCCSNVSVPSDDDPVSSVSSSVSSCVSVVNDPAQEDEAEEAPVVVVVDDQWDQDPNHIYGYDYHHDPDPVRRPD

Sequence (116 aa):
MWLELLKYSLSENFGEELKECIGRLGMNIKEFSEESRIPKSTLYKIVSNEEKDFRRSTLKQIIETVKRLEGYGEENVIGIITTRGALDTVGRSFQINGKTVRVNEYPATTIEEEIM

pLDDT: mean 90.1, std 7.2, range [59.25, 97.94]

Mean predicted aligned error: 8.5 Å

Radius of gyration: 18.87 Å; Cα contacts (8 Å, |Δi|>4): 128; chains: 1; bounding box: 44×33×49 Å